Protein AF-A0A1M6V7B5-F1 (afdb_monomer_lite)

Radius of gyration: 12.79 Å; chains: 1; bounding box: 19×30×30 Å

InterPro domains:
  IPR030826 Small ribosomal subunit protein bTHX/bTHXc/bTHXm [TIGR04560] (1-26)
  IPR031414 Small ribosomal subunit protein bTHX [PF17070] (1-27)

Foldseek 3Di:
DALCDPVACNVCVNVVHDDPRRHDPVVVVVVVVVVVVVVPD

Secondary structure (DSSP, 8-state):
--TT-TTSHHHHHHTT--BTTB--HHHHHHHHHHHHHSS--

Organism: NCBI:txid633813

pLDDT: mean 80.45, std 14.51, range [55.38, 96.56]

Structure (mmCIF, N/CA/C/O backbone):
data_AF-A0A1M6V7B5-F1
#
_entry.id   AF-A0A1M6V7B5-F1
#
loop_
_atom_site.group_PDB
_atom_site.id
_atom_site.type_symbol
_atom_site.label_atom_id
_atom_site.label_alt_id
_atom_site.label_comp_id
_atom_site.label_asym_id
_atom_site.label_entity_id
_atom_site.label_seq_id
_atom_site.pdbx_PDB_ins_code
_atom_site.Cartn_x
_atom_site.Cartn_y
_atom_site.Cartn_z
_atom_site.occupancy
_atom_site.B_iso_or_equiv
_atom_site.auth_seq_id
_atom_site.auth_comp_id
_atom_site.auth_asym_id
_atom_site.auth_atom_id
_atom_site.pdbx_PDB_model_num
ATOM 1 N N . MET A 1 1 ? 10.839 7.756 -15.733 1.00 67.19 1 MET A N 1
ATOM 2 C CA . MET A 1 1 ? 10.665 6.691 -14.710 1.00 67.19 1 MET A CA 1
ATOM 3 C C . MET A 1 1 ? 10.193 5.388 -15.362 1.00 67.19 1 MET A C 1
ATOM 5 O O . MET A 1 1 ? 9.072 5.327 -15.864 1.00 67.19 1 MET A O 1
ATOM 9 N N . GLY A 1 2 ? 11.052 4.365 -15.405 1.00 89.19 2 GLY A N 1
ATOM 10 C CA . GLY A 1 2 ? 10.797 3.097 -16.108 1.00 89.19 2 GLY A CA 1
ATOM 11 C C . GLY A 1 2 ? 10.413 1.926 -15.194 1.00 89.19 2 GLY A C 1
ATOM 12 O O . GLY A 1 2 ? 10.341 2.060 -13.974 1.00 89.19 2 GLY A O 1
ATOM 13 N N . LYS A 1 3 ? 10.202 0.746 -15.789 1.00 9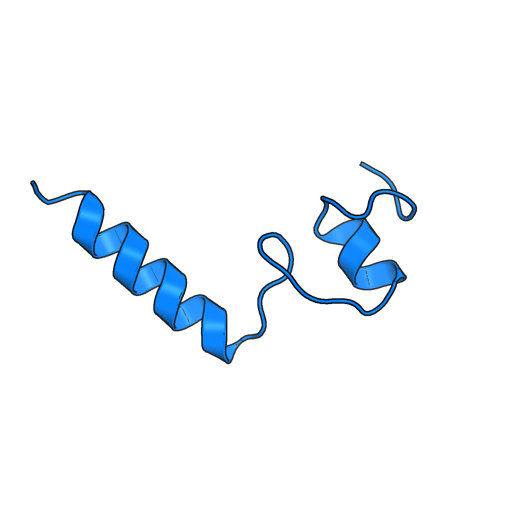2.50 3 LYS A N 1
ATOM 14 C CA . LYS A 1 3 ? 9.918 -0.511 -15.064 1.00 92.50 3 LYS A CA 1
ATOM 15 C C . LYS A 1 3 ? 11.082 -0.959 -14.157 1.00 92.50 3 LYS A C 1
ATOM 17 O O . LYS A 1 3 ? 10.846 -1.596 -13.135 1.00 92.50 3 LYS A O 1
ATOM 22 N N . GLY A 1 4 ? 12.321 -0.586 -14.492 1.00 94.19 4 GLY A N 1
ATOM 23 C CA . GLY A 1 4 ? 13.513 -0.940 -13.713 1.00 94.19 4 GLY A CA 1
ATOM 24 C C . GLY A 1 4 ? 13.671 -0.167 -12.398 1.00 94.19 4 GLY A C 1
ATOM 25 O O . GLY A 1 4 ? 14.322 -0.657 -11.472 1.00 94.19 4 GLY A O 1
ATOM 26 N N . ASP A 1 5 ? 13.044 1.005 -12.282 1.00 94.56 5 ASP A N 1
ATOM 27 C CA . ASP A 1 5 ? 13.269 1.914 -11.161 1.00 94.56 5 ASP A CA 1
ATOM 28 C C . ASP A 1 5 ? 12.455 1.530 -9.912 1.00 94.56 5 ASP A C 1
ATOM 30 O O . ASP A 1 5 ? 11.241 1.743 -9.820 1.00 94.56 5 ASP A O 1
ATOM 34 N N . ARG A 1 6 ? 13.164 1.023 -8.898 1.00 91.19 6 ARG A N 1
ATOM 35 C CA . ARG A 1 6 ? 12.614 0.553 -7.614 1.00 91.19 6 ARG A CA 1
ATOM 36 C C . ARG A 1 6 ? 11.992 1.657 -6.754 1.00 91.19 6 ARG A C 1
ATOM 38 O O . ARG A 1 6 ? 11.217 1.343 -5.842 1.00 91.19 6 ARG A O 1
ATOM 45 N N . ARG A 1 7 ? 12.323 2.926 -7.005 1.00 92.62 7 ARG A N 1
ATOM 46 C CA . ARG A 1 7 ? 11.827 4.074 -6.229 1.00 92.62 7 ARG A CA 1
ATOM 47 C C . ARG A 1 7 ? 10.507 4.617 -6.767 1.00 92.62 7 ARG A C 1
ATOM 49 O O . ARG A 1 7 ? 9.928 5.505 -6.163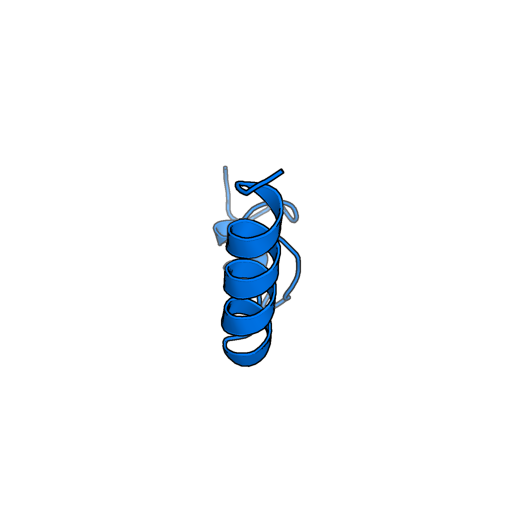 1.00 92.62 7 ARG A O 1
ATOM 56 N N . THR A 1 8 ? 9.977 4.053 -7.846 1.00 94.88 8 THR A N 1
ATOM 57 C CA . THR A 1 8 ? 8.779 4.582 -8.508 1.00 94.88 8 THR A CA 1
ATOM 58 C C . THR A 1 8 ? 7.590 3.660 -8.322 1.00 94.88 8 THR A C 1
ATOM 60 O O . THR A 1 8 ? 7.731 2.456 -8.086 1.00 94.88 8 THR A O 1
ATOM 63 N N . ARG A 1 9 ? 6.379 4.206 -8.472 1.00 93.19 9 ARG A N 1
ATOM 64 C CA . ARG A 1 9 ? 5.162 3.387 -8.467 1.00 93.19 9 ARG A CA 1
ATOM 65 C C . ARG A 1 9 ? 5.198 2.351 -9.595 1.00 93.19 9 ARG A C 1
ATOM 67 O O . ARG A 1 9 ? 4.888 1.191 -9.349 1.00 93.19 9 ARG A O 1
ATOM 74 N N . ARG A 1 10 ? 5.640 2.749 -10.797 1.00 94.94 10 ARG A N 1
ATOM 75 C CA . ARG A 1 10 ? 5.705 1.889 -11.991 1.00 94.94 10 ARG A CA 1
ATOM 76 C C . ARG A 1 10 ? 6.685 0.727 -11.823 1.00 94.94 10 ARG A C 1
ATOM 78 O O . ARG A 1 10 ? 6.310 -0.409 -12.099 1.00 94.94 10 ARG A O 1
ATOM 85 N N . GLY A 1 11 ? 7.892 0.970 -11.313 1.00 96.56 11 GLY A N 1
ATOM 86 C CA . GLY A 1 11 ? 8.846 -0.117 -11.077 1.00 96.56 11 GLY A CA 1
ATOM 87 C C . GLY A 1 11 ? 8.474 -1.013 -9.895 1.00 96.56 11 GLY A C 1
ATOM 88 O O . GLY A 1 11 ? 8.688 -2.222 -9.952 1.00 96.56 11 GLY A O 1
ATOM 89 N N . LYS A 1 12 ? 7.807 -0.478 -8.862 1.00 95.06 12 LYS A N 1
ATOM 90 C CA . LYS A 1 12 ? 7.219 -1.310 -7.796 1.00 95.06 12 LYS A CA 1
ATOM 91 C C . LYS A 1 12 ? 6.054 -2.177 -8.287 1.00 95.06 12 LYS A C 1
ATOM 93 O O . LYS A 1 12 ? 5.916 -3.295 -7.804 1.00 95.06 12 LYS A O 1
ATOM 98 N N . ILE A 1 13 ? 5.241 -1.701 -9.239 1.00 94.75 13 ILE A N 1
ATOM 99 C CA . ILE A 1 1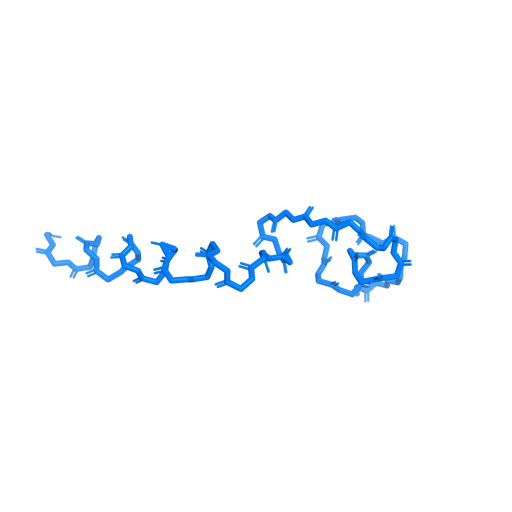3 ? 4.205 -2.520 -9.898 1.00 94.75 13 ILE A CA 1
ATOM 100 C C . ILE A 1 13 ? 4.864 -3.661 -10.672 1.00 94.75 13 ILE A C 1
ATOM 102 O O . ILE A 1 13 ? 4.507 -4.811 -10.451 1.00 94.75 13 ILE A O 1
ATOM 106 N N . TRP A 1 14 ? 5.848 -3.352 -11.522 1.00 95.94 14 TRP A N 1
ATOM 107 C CA . TRP A 1 14 ? 6.495 -4.357 -12.369 1.00 95.94 14 TRP A CA 1
ATOM 108 C C . TRP A 1 14 ? 7.232 -5.432 -11.559 1.00 95.94 14 TRP A C 1
ATOM 110 O O . TRP A 1 14 ? 7.136 -6.610 -11.875 1.00 95.94 14 TRP A O 1
ATOM 120 N N . ARG A 1 15 ? 7.900 -5.045 -10.465 1.00 94.31 15 ARG A N 1
ATOM 121 C CA . ARG A 1 15 ? 8.564 -5.990 -9.548 1.00 94.31 15 ARG A CA 1
ATOM 122 C C . ARG A 1 15 ? 7.620 -6.665 -8.543 1.00 94.31 15 ARG A C 1
ATOM 124 O O . ARG A 1 15 ? 8.091 -7.441 -7.724 1.00 94.31 15 ARG A O 1
ATOM 131 N N . GLY A 1 16 ? 6.336 -6.302 -8.497 1.00 94.12 16 GLY A N 1
ATOM 132 C CA . GLY A 1 16 ? 5.373 -6.845 -7.526 1.00 94.12 16 GLY A CA 1
ATOM 133 C C . GLY A 1 16 ? 5.583 -6.418 -6.062 1.00 94.12 16 GLY A C 1
ATOM 134 O O . GLY A 1 16 ? 4.875 -6.889 -5.175 1.00 94.12 16 GLY A O 1
ATOM 135 N N . THR A 1 17 ? 6.504 -5.492 -5.774 1.00 94.50 17 THR A N 1
ATOM 136 C CA . THR A 1 17 ? 6.840 -5.079 -4.397 1.00 94.50 17 THR A CA 1
ATOM 137 C C . THR A 1 17 ? 6.018 -3.876 -3.915 1.00 94.50 17 THR A C 1
ATOM 139 O O . THR A 1 17 ? 5.361 -3.172 -4.688 1.00 94.50 17 THR A O 1
ATOM 142 N N . TYR A 1 18 ? 6.037 -3.620 -2.604 1.00 93.06 18 TYR A N 1
ATOM 143 C CA . TYR A 1 18 ? 5.373 -2.473 -1.968 1.00 93.06 18 TYR A CA 1
ATOM 144 C C . TYR A 1 18 ? 6.399 -1.486 -1.383 1.00 93.06 18 T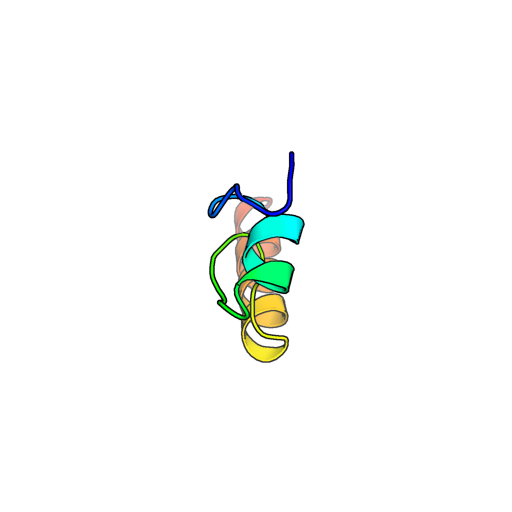YR A C 1
ATOM 146 O O . TYR A 1 18 ? 7.609 -1.717 -1.402 1.00 93.06 18 TYR A O 1
ATOM 154 N N . GLY A 1 19 ? 5.947 -0.325 -0.913 1.00 90.31 19 GLY A N 1
ATOM 155 C CA . GLY A 1 19 ? 6.790 0.656 -0.216 1.00 90.31 19 GLY A CA 1
ATOM 156 C C . GLY A 1 19 ? 6.170 2.047 -0.228 1.00 90.31 19 GLY A C 1
ATOM 157 O O . GLY A 1 19 ? 5.014 2.183 -0.621 1.00 90.31 19 GLY A O 1
ATOM 158 N N . LYS A 1 20 ? 6.946 3.079 0.131 1.00 88.38 20 LYS A N 1
ATOM 159 C C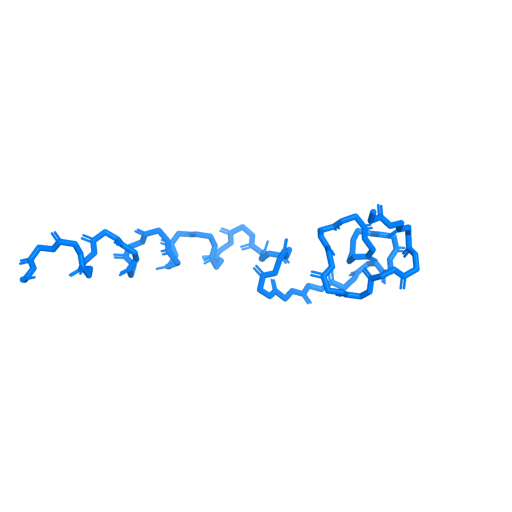A . LYS A 1 20 ? 6.487 4.484 0.179 1.00 88.38 20 LYS A CA 1
ATOM 160 C C . LYS A 1 20 ? 5.706 4.902 -1.077 1.00 88.38 20 LYS A C 1
ATOM 162 O O . LYS A 1 20 ? 4.606 5.419 -0.977 1.00 88.38 20 LYS A O 1
ATOM 167 N N . TYR A 1 21 ? 6.233 4.572 -2.258 1.00 90.12 21 TYR A N 1
ATOM 168 C CA . TYR A 1 21 ? 5.663 4.976 -3.551 1.00 90.12 21 TYR A CA 1
ATOM 169 C C . TYR A 1 21 ? 4.569 4.041 -4.112 1.00 90.12 21 TYR A C 1
ATOM 171 O O . TYR A 1 21 ? 3.880 4.392 -5.074 1.00 90.12 21 TYR A O 1
ATOM 179 N N . ARG A 1 22 ? 4.383 2.855 -3.510 1.00 91.62 22 ARG A N 1
ATOM 180 C CA . ARG A 1 22 ? 3.291 1.905 -3.802 1.00 91.62 22 ARG A CA 1
ATOM 181 C C . ARG A 1 22 ? 2.778 1.302 -2.482 1.00 91.62 22 ARG A C 1
ATOM 183 O O . ARG A 1 22 ? 3.106 0.151 -2.168 1.00 91.62 22 ARG A O 1
ATOM 190 N N . PRO A 1 23 ? 2.045 2.079 -1.665 1.00 91.44 23 PRO A N 1
ATOM 191 C CA . PRO A 1 23 ? 1.532 1.605 -0.385 1.00 91.44 23 PRO A CA 1
ATOM 192 C C . PRO A 1 23 ? 0.395 0.594 -0.588 1.00 91.44 23 PRO A C 1
ATOM 194 O O . PRO A 1 23 ? -0.341 0.641 -1.573 1.00 91.44 23 PRO A O 1
ATOM 197 N N . LYS A 1 24 ? 0.231 -0.332 0.365 1.00 87.31 24 LYS A N 1
ATOM 198 C CA . LYS A 1 24 ? -0.953 -1.208 0.417 1.00 87.31 24 LYS A CA 1
ATOM 199 C C . LYS A 1 24 ? -2.187 -0.364 0.758 1.00 87.31 24 LYS A C 1
ATOM 201 O O . LYS A 1 24 ? -2.064 0.594 1.517 1.00 87.31 24 LYS A O 1
ATOM 206 N N . LYS A 1 25 ? -3.376 -0.752 0.275 1.00 78.50 25 LYS A N 1
ATOM 207 C CA . LYS A 1 25 ? -4.647 -0.028 0.516 1.00 78.50 25 LYS A CA 1
ATOM 208 C C . LYS A 1 25 ? -4.856 0.335 2.000 1.00 78.50 25 LYS A C 1
ATOM 210 O O . LYS A 1 25 ? -5.214 1.465 2.301 1.00 78.50 25 LYS A O 1
ATOM 215 N N . LYS A 1 26 ? -4.506 -0.573 2.922 1.00 71.94 26 LYS A N 1
ATOM 216 C CA . LYS A 1 26 ? -4.564 -0.342 4.380 1.00 71.94 26 LYS A CA 1
ATOM 217 C C . LYS A 1 26 ? -3.623 0.775 4.873 1.00 71.94 26 LYS A C 1
ATOM 219 O O . LYS A 1 26 ? -3.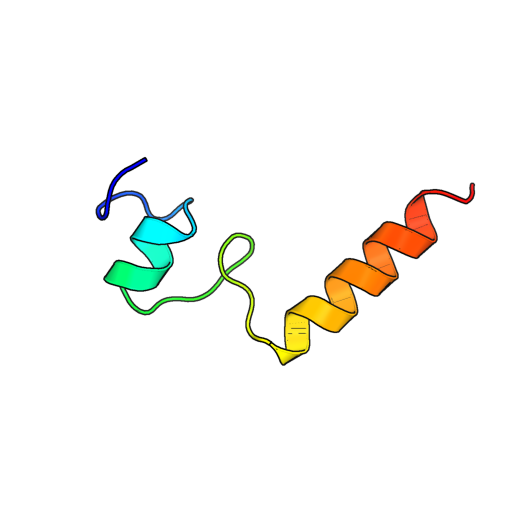992 1.534 5.755 1.00 71.94 26 LYS A O 1
ATOM 224 N N . LYS A 1 27 ? -2.431 0.918 4.278 1.00 68.00 27 LYS A N 1
ATOM 225 C CA . LYS A 1 27 ? -1.449 1.964 4.634 1.00 68.00 27 LYS A CA 1
ATOM 226 C C . LYS A 1 27 ? -1.752 3.327 4.002 1.00 68.00 27 LYS A C 1
ATOM 228 O O . LYS A 1 27 ? -1.227 4.325 4.477 1.00 68.00 27 LYS A O 1
ATOM 233 N N . LYS A 1 28 ? -2.600 3.386 2.965 1.00 63.56 28 LYS A N 1
ATOM 234 C CA . LYS A 1 28 ? -3.000 4.657 2.339 1.00 63.56 28 LYS A CA 1
ATOM 235 C C . LYS A 1 28 ? -3.837 5.519 3.294 1.00 63.56 28 LYS A C 1
ATOM 237 O O . LYS A 1 28 ? -3.600 6.716 3.357 1.00 63.56 28 LYS A O 1
ATOM 242 N N . LYS A 1 29 ? -4.725 4.900 4.089 1.00 63.38 29 LYS A N 1
ATOM 243 C CA . LYS A 1 29 ? -5.508 5.604 5.122 1.00 63.38 29 LYS A CA 1
ATOM 244 C C . LYS A 1 29 ? -4.614 6.261 6.179 1.00 63.38 29 LYS A C 1
ATOM 246 O O . LYS A 1 29 ? -4.804 7.428 6.480 1.00 63.38 29 LYS A O 1
ATOM 251 N N . LYS A 1 30 ? -3.594 5.539 6.661 1.00 65.06 30 LYS A N 1
ATOM 252 C CA . LYS A 1 30 ? -2.675 6.040 7.695 1.00 65.06 30 LYS A CA 1
ATOM 253 C C . LYS A 1 30 ? -1.855 7.247 7.219 1.00 65.06 30 LYS A C 1
ATOM 255 O O . LYS A 1 30 ? -1.778 8.242 7.917 1.00 65.06 30 LYS A O 1
ATOM 260 N N . GLN A 1 31 ? -1.329 7.197 5.992 1.00 67.62 31 GLN A N 1
ATOM 261 C CA . GLN A 1 31 ? -0.563 8.319 5.429 1.00 67.62 31 GLN A CA 1
ATOM 262 C C . GLN A 1 31 ? -1.421 9.559 5.157 1.00 67.62 31 GLN A C 1
ATOM 264 O O . GLN A 1 31 ? -0.927 10.670 5.279 1.00 67.62 31 GLN A O 1
ATOM 269 N N . GLN A 1 32 ? -2.692 9.382 4.781 1.00 65.00 32 GLN A N 1
ATOM 270 C CA . GLN A 1 32 ? -3.614 10.507 4.594 1.00 65.00 32 GLN A CA 1
ATOM 271 C C . GLN A 1 32 ? -3.978 11.174 5.926 1.00 65.00 32 GLN A C 1
ATOM 273 O O . GLN A 1 32 ? -4.090 12.391 5.971 1.00 65.00 32 GLN A O 1
ATOM 278 N N . GLN A 1 33 ? -4.115 10.395 7.001 1.00 63.66 33 GLN A N 1
ATOM 279 C CA . GLN A 1 33 ? -4.369 10.920 8.346 1.00 63.66 33 GLN A CA 1
ATOM 280 C C . GLN A 1 33 ? -3.153 11.667 8.911 1.00 63.66 33 GLN A C 1
ATOM 282 O O . GLN A 1 33 ? -3.308 12.754 9.450 1.00 63.66 33 GLN A O 1
ATOM 287 N N . GLU A 1 34 ? -1.945 11.128 8.734 1.00 66.94 34 GLU A N 1
ATOM 288 C CA . GLU A 1 34 ? -0.703 11.774 9.189 1.00 66.94 34 GLU A CA 1
ATOM 289 C C . GLU A 1 34 ? -0.383 13.050 8.394 1.00 66.94 34 GLU A C 1
ATOM 291 O O . GLU A 1 34 ? 0.088 14.022 8.971 1.00 66.94 34 GLU A O 1
ATOM 296 N N . ALA A 1 35 ? -0.676 13.080 7.088 1.00 64.88 35 ALA A N 1
ATOM 297 C CA . ALA A 1 35 ? -0.490 14.280 6.272 1.00 64.88 35 ALA A CA 1
ATOM 298 C C . ALA A 1 35 ? -1.496 15.394 6.609 1.00 64.88 35 ALA A C 1
ATOM 300 O O . ALA A 1 35 ? -1.140 16.561 6.527 1.00 64.88 35 ALA A O 1
ATOM 301 N N . ALA A 1 36 ? -2.726 15.046 7.002 1.00 60.97 36 ALA A N 1
ATOM 302 C CA . ALA A 1 36 ? -3.739 16.023 7.407 1.00 60.97 36 ALA A CA 1
ATOM 303 C C . ALA A 1 36 ? -3.491 16.599 8.814 1.00 60.97 36 ALA A C 1
ATOM 305 O O . ALA A 1 36 ? -3.881 17.726 9.083 1.00 60.97 36 ALA A O 1
ATOM 306 N N . ALA A 1 37 ? -2.836 15.846 9.703 1.00 62.50 37 ALA A N 1
ATOM 307 C CA . ALA A 1 37 ? -2.517 16.295 11.060 1.00 62.50 37 ALA A CA 1
ATOM 308 C C . ALA A 1 37 ? -1.286 17.221 11.139 1.00 62.50 37 ALA A C 1
ATOM 310 O O . ALA A 1 37 ? -1.081 17.871 12.157 1.00 62.50 37 ALA A O 1
ATOM 311 N N . ALA A 1 38 ? -0.457 17.263 10.091 1.00 62.41 38 ALA A N 1
ATOM 312 C CA . ALA A 1 38 ? 0.778 18.050 10.058 1.00 62.41 38 ALA A CA 1
ATOM 313 C C . ALA A 1 38 ? 0.607 19.465 9.469 1.00 62.41 38 ALA A C 1
ATOM 315 O O . ALA A 1 38 ? 1.544 20.250 9.536 1.00 62.41 38 ALA A O 1
ATOM 316 N N . ASP A 1 39 ? -0.557 19.781 8.891 1.00 61.09 39 ASP A N 1
ATOM 317 C CA . ASP A 1 39 ? -0.861 21.071 8.240 1.00 61.09 39 ASP A CA 1
ATOM 318 C C . ASP A 1 39 ? -1.634 22.038 9.164 1.00 61.09 39 ASP A C 1
ATOM 320 O O . ASP A 1 39 ? -2.067 23.105 8.747 1.00 61.09 39 ASP A O 1
ATOM 324 N N . SER A 1 40 ? -1.842 21.658 10.432 1.00 55.38 40 SER A N 1
ATOM 325 C CA . SER A 1 40 ? -2.631 22.421 11.409 1.00 55.38 40 SER A CA 1
ATOM 326 C C . SER A 1 40 ? -1.831 22.878 12.640 1.00 55.38 40 SER A C 1
ATOM 328 O O . SER A 1 40 ? -2.417 22.999 13.718 1.00 55.38 40 SER A O 1
ATOM 330 N N . GLN A 1 41 ? -0.515 23.088 12.514 1.00 55.62 41 GLN A N 1
ATOM 331 C CA . GLN A 1 41 ? 0.330 23.695 13.557 1.00 55.62 41 GLN A CA 1
ATOM 332 C C . GLN A 1 41 ? 1.184 24.828 12.999 1.00 55.62 41 GLN A C 1
ATOM 334 O O . GLN A 1 41 ? 1.760 24.636 11.906 1.00 55.62 41 GLN A O 1
#

Sequence (41 aa):
MGKGDRRTRRGKIWRGTYGKYRPKKKKKKKQQQEAAAADSQ